Protein AF-A0A2G2LXK4-F1 (afdb_monomer)

Foldseek 3Di:
DVVVVVVVVVVVVVVCQQVVLVVPDEAPDDDDPVLFVQVVVQVCVVQVDPVSVVFFDDKYFHDDDPQKTKIFTAGSRNHTAWIKIDGRPPDIDTPDGDPPPDPD

Sequence (104 aa):
MAIVKVLLFVVATTTLAVLIPKYTVHDSIKLNEVERACAIRDTYLMLDNPIVQLFMLKTVVEKKEGNAIYTASYTFFGLKLVQVKLVCNEGSTVVWSRWFNNNM

Solvent-accessible surface area (backbone atoms only — not comparable to full-atom values): 6036 Å² total; per-residue (Å²): 117,67,67,62,53,51,51,50,49,53,53,51,52,52,51,50,67,60,47,49,30,66,76,69,64,63,56,71,50,93,64,56,70,67,60,46,52,45,54,52,52,54,51,50,62,76,48,73,40,74,71,56,50,74,52,47,68,47,75,30,39,60,48,72,60,89,75,37,38,29,36,36,30,18,28,80,81,52,46,75,43,37,31,36,40,31,31,84,98,76,51,72,44,76,76,46,48,72,84,62,88,60,102,115

Structure (mmCIF, N/CA/C/O backbone):
data_AF-A0A2G2LXK4-F1
#
_entry.id   AF-A0A2G2LXK4-F1
#
loop_
_atom_site.group_PDB
_atom_site.id
_atom_site.type_symbol
_atom_site.label_atom_id
_atom_site.label_alt_id
_atom_site.label_comp_id
_atom_site.label_asym_id
_atom_site.label_entity_id
_atom_site.label_seq_id
_atom_site.pdbx_PDB_ins_code
_atom_site.Cartn_x
_atom_site.Cartn_y
_atom_site.Cartn_z
_atom_site.occupancy
_atom_site.B_iso_or_equiv
_atom_site.auth_seq_id
_atom_site.auth_comp_id
_atom_site.auth_asym_id
_atom_site.auth_atom_id
_atom_site.pdbx_PDB_model_num
ATOM 1 N N . MET A 1 1 ? 37.962 5.077 -21.068 1.00 61.44 1 MET A N 1
ATOM 2 C CA . MET A 1 1 ? 37.428 5.916 -19.964 1.00 61.44 1 MET A CA 1
ATOM 3 C C . MET A 1 1 ? 35.943 6.263 -20.111 1.00 61.44 1 MET A C 1
ATOM 5 O O . MET A 1 1 ? 35.243 6.224 -19.110 1.00 61.44 1 MET A O 1
ATOM 9 N N . ALA A 1 2 ? 35.438 6.568 -21.316 1.00 69.75 2 ALA A N 1
ATOM 10 C CA . ALA A 1 2 ? 34.021 6.905 -21.524 1.00 69.75 2 ALA A CA 1
ATOM 11 C C . ALA A 1 2 ? 33.048 5.752 -21.199 1.00 69.75 2 ALA A C 1
ATOM 13 O O . ALA A 1 2 ? 32.045 5.976 -20.534 1.00 69.75 2 ALA A O 1
ATOM 14 N N . ILE A 1 3 ? 33.387 4.512 -21.573 1.00 78.62 3 ILE A N 1
ATOM 15 C CA . ILE A 1 3 ? 32.535 3.330 -21.337 1.00 78.62 3 ILE A CA 1
ATOM 16 C C . ILE A 1 3 ? 32.280 3.104 -19.840 1.00 78.62 3 ILE A C 1
ATOM 18 O O . ILE A 1 3 ? 31.144 2.893 -19.442 1.00 78.62 3 ILE A O 1
ATOM 22 N N . VAL A 1 4 ? 33.307 3.243 -18.995 1.00 81.75 4 VAL A N 1
ATOM 23 C CA . VAL A 1 4 ? 33.173 3.097 -17.532 1.00 81.75 4 VAL A CA 1
ATOM 24 C C . VAL A 1 4 ? 32.256 4.177 -16.943 1.00 81.75 4 VAL A C 1
ATOM 26 O O . VAL A 1 4 ? 31.457 3.882 -16.061 1.00 81.75 4 VAL A O 1
ATOM 29 N N . LYS A 1 5 ? 32.313 5.413 -17.463 1.00 84.62 5 LYS A N 1
ATOM 30 C CA . LYS A 1 5 ? 31.423 6.508 -17.039 1.00 84.62 5 LYS A CA 1
ATOM 31 C C . LYS A 1 5 ? 29.970 6.262 -17.448 1.00 84.62 5 LYS A C 1
ATOM 33 O O . LYS A 1 5 ? 29.075 6.489 -16.643 1.00 84.62 5 LYS A O 1
ATOM 38 N N . VAL A 1 6 ? 29.740 5.768 -18.667 1.00 84.19 6 VAL A N 1
ATOM 39 C CA . VAL A 1 6 ? 28.396 5.400 -19.146 1.00 84.19 6 VAL A CA 1
ATOM 40 C C . VAL A 1 6 ? 27.831 4.254 -18.311 1.00 84.19 6 VAL A C 1
ATOM 42 O O . VAL A 1 6 ? 26.685 4.315 -17.883 1.00 84.19 6 VAL A O 1
ATOM 45 N N . LEU A 1 7 ? 28.649 3.246 -18.007 1.00 86.69 7 LEU A N 1
ATOM 46 C CA . LEU A 1 7 ? 28.226 2.090 -17.222 1.00 86.69 7 LEU A CA 1
ATOM 47 C C . LEU A 1 7 ? 27.897 2.482 -15.773 1.00 86.69 7 LEU A C 1
ATOM 49 O O . LEU A 1 7 ? 26.855 2.085 -15.260 1.00 86.69 7 LEU A O 1
ATOM 53 N N . LEU A 1 8 ? 28.707 3.344 -15.147 1.00 86.69 8 LEU A N 1
ATOM 54 C CA . LEU A 1 8 ? 28.400 3.923 -13.833 1.00 86.69 8 LEU A CA 1
ATOM 55 C C . LEU A 1 8 ? 27.114 4.755 -13.846 1.00 86.69 8 LEU A C 1
ATOM 57 O O . LEU A 1 8 ? 26.325 4.658 -12.913 1.00 86.69 8 LEU A O 1
ATOM 61 N N . PHE A 1 9 ? 26.875 5.540 -14.898 1.00 87.12 9 PHE A N 1
ATOM 62 C CA . PHE A 1 9 ? 25.650 6.328 -15.030 1.00 87.12 9 PHE A CA 1
ATOM 63 C C . PHE A 1 9 ? 24.407 5.437 -15.161 1.00 87.12 9 PHE A C 1
ATOM 65 O O . PHE A 1 9 ? 23.403 5.671 -14.489 1.00 87.12 9 PHE A O 1
ATOM 72 N N . VAL A 1 10 ? 24.480 4.377 -15.971 1.00 86.62 10 VAL A N 1
ATOM 73 C CA . VAL A 1 10 ? 23.391 3.397 -16.115 1.00 86.62 10 VAL A CA 1
ATOM 74 C C . VAL A 1 10 ? 23.125 2.684 -14.790 1.00 86.62 10 VAL A C 1
ATOM 76 O O . VAL A 1 10 ? 21.971 2.595 -14.376 1.00 86.62 10 VAL A O 1
ATOM 79 N N . VAL A 1 11 ? 24.168 2.236 -14.083 1.00 86.69 11 VAL A N 1
ATOM 80 C CA . VAL A 1 11 ? 24.026 1.572 -12.774 1.00 86.69 11 VAL A CA 1
ATOM 81 C C . VAL A 1 11 ? 23.455 2.524 -11.720 1.00 86.69 11 VAL A C 1
ATOM 83 O O . VAL A 1 11 ? 22.566 2.134 -10.966 1.00 86.69 11 VAL A O 1
ATOM 86 N N . ALA A 1 12 ? 23.911 3.778 -11.680 1.00 84.56 12 ALA A N 1
ATOM 87 C CA . ALA A 1 12 ? 23.420 4.785 -10.739 1.00 84.56 12 ALA A CA 1
ATOM 88 C C . ALA A 1 12 ? 21.946 5.145 -10.993 1.00 84.56 12 ALA A C 1
ATOM 90 O O . ALA A 1 12 ? 21.150 5.216 -10.059 1.00 84.56 12 ALA A O 1
ATOM 91 N N . THR A 1 13 ? 21.555 5.327 -12.255 1.00 82.62 13 THR A N 1
ATOM 92 C CA . THR A 1 13 ? 20.162 5.637 -12.618 1.00 82.62 13 THR A CA 1
ATOM 93 C C . THR A 1 13 ? 19.222 4.464 -12.346 1.00 82.62 13 THR A C 1
ATOM 95 O O . THR A 1 13 ? 18.138 4.676 -11.802 1.00 82.62 13 THR A O 1
ATOM 98 N N . THR A 1 14 ? 19.640 3.224 -12.624 1.00 78.94 14 THR A N 1
ATOM 99 C CA . THR A 1 14 ? 18.838 2.033 -12.283 1.00 78.94 14 THR A CA 1
ATOM 100 C C . THR A 1 14 ? 18.724 1.816 -10.777 1.00 78.94 14 THR A C 1
ATOM 102 O O . THR A 1 14 ? 17.625 1.552 -10.294 1.00 78.94 14 THR A O 1
ATOM 105 N N . THR A 1 15 ? 19.802 1.982 -10.005 1.00 77.69 15 THR A N 1
ATOM 106 C CA . THR A 1 15 ? 19.716 1.870 -8.536 1.00 77.69 15 THR A CA 1
ATOM 107 C C . THR A 1 15 ? 18.823 2.947 -7.929 1.00 77.69 15 THR A C 1
ATOM 109 O O . THR A 1 15 ? 17.988 2.624 -7.086 1.00 77.69 15 THR A O 1
ATOM 112 N N . LEU A 1 16 ? 18.913 4.198 -8.389 1.00 73.50 16 LEU A N 1
ATOM 113 C CA . LEU A 1 16 ? 18.013 5.271 -7.950 1.00 73.50 16 LEU A CA 1
ATOM 114 C C . LEU A 1 16 ? 16.546 4.961 -8.278 1.00 73.50 16 LEU A C 1
ATOM 116 O O . LEU A 1 16 ? 15.690 5.083 -7.402 1.00 73.50 16 LEU A O 1
ATOM 120 N N . ALA A 1 17 ? 16.257 4.497 -9.496 1.00 67.12 17 ALA A N 1
ATOM 121 C CA . ALA A 1 17 ? 14.898 4.154 -9.917 1.00 67.12 17 ALA A CA 1
ATOM 122 C C . ALA A 1 17 ? 14.272 3.025 -9.075 1.00 67.12 17 ALA A C 1
ATOM 124 O O . ALA A 1 17 ? 13.068 3.040 -8.831 1.00 67.12 17 ALA A O 1
ATOM 125 N N . VAL A 1 18 ? 15.079 2.070 -8.597 1.00 69.69 18 VAL A N 1
ATOM 126 C CA . VAL A 1 18 ? 14.609 0.957 -7.754 1.00 69.69 18 VAL A CA 1
ATOM 127 C C . VAL A 1 18 ? 14.493 1.356 -6.278 1.00 69.69 18 VAL A C 1
ATOM 129 O O . VAL A 1 18 ? 13.572 0.918 -5.586 1.00 69.69 18 VAL A O 1
ATOM 132 N N . LEU A 1 19 ? 15.413 2.179 -5.768 1.00 67.44 19 LEU A N 1
ATOM 133 C CA . LEU A 1 19 ? 15.464 2.521 -4.343 1.00 67.44 19 LEU A CA 1
ATOM 134 C C . LEU A 1 19 ? 14.443 3.595 -3.949 1.00 67.44 19 LEU A C 1
ATOM 136 O O . LEU A 1 19 ? 13.842 3.478 -2.882 1.00 67.44 19 LEU A O 1
ATOM 140 N N . ILE A 1 20 ? 14.202 4.606 -4.789 1.00 68.19 20 ILE A N 1
ATOM 141 C CA . ILE A 1 20 ? 13.311 5.728 -4.447 1.00 68.19 20 ILE A CA 1
ATOM 142 C C . ILE A 1 20 ? 11.895 5.253 -4.063 1.00 68.19 20 ILE A C 1
ATOM 144 O O . ILE A 1 20 ? 11.454 5.588 -2.962 1.00 68.19 20 ILE A O 1
ATOM 148 N N . PRO A 1 21 ? 11.186 4.414 -4.846 1.00 59.75 21 PRO A N 1
ATOM 149 C CA . PRO A 1 21 ? 9.828 3.985 -4.491 1.00 59.75 21 PRO A CA 1
ATOM 150 C C . PRO A 1 21 ? 9.780 3.244 -3.149 1.00 59.75 21 PRO A C 1
ATOM 152 O O . PRO A 1 21 ? 8.863 3.444 -2.349 1.00 59.75 21 PRO A O 1
ATOM 155 N N . LYS A 1 22 ? 10.812 2.438 -2.864 1.00 63.62 22 LYS A N 1
ATOM 156 C CA . LYS A 1 22 ? 10.934 1.665 -1.623 1.00 63.62 22 LYS A CA 1
ATOM 157 C C . LYS A 1 22 ? 11.055 2.559 -0.385 1.00 63.62 22 LYS A C 1
ATOM 159 O O . LYS A 1 22 ? 10.486 2.208 0.646 1.00 63.62 22 LYS A O 1
ATOM 164 N N . TYR A 1 23 ? 11.756 3.689 -0.510 1.00 60.59 23 TYR A N 1
ATOM 165 C CA . TYR A 1 23 ? 11.938 4.702 0.538 1.00 60.59 23 TYR A CA 1
ATOM 166 C C . TYR A 1 23 ? 10.906 5.831 0.509 1.00 60.59 23 TYR A C 1
ATOM 168 O O . TYR A 1 23 ? 11.050 6.796 1.250 1.00 60.59 23 TYR A O 1
ATOM 176 N N . THR A 1 24 ? 9.891 5.779 -0.351 1.00 62.53 24 THR A N 1
ATOM 177 C CA . THR A 1 24 ? 8.836 6.809 -0.351 1.00 62.53 24 THR A CA 1
ATOM 178 C C . THR A 1 24 ? 7.508 6.236 0.133 1.00 62.53 24 THR A C 1
ATOM 180 O O . THR A 1 24 ? 6.713 6.942 0.747 1.00 62.53 24 THR A O 1
ATOM 183 N N . VAL A 1 25 ? 7.277 4.938 -0.086 1.00 68.81 25 VAL A N 1
ATOM 184 C CA . VAL A 1 25 ? 6.026 4.263 0.267 1.00 68.81 25 VAL A CA 1
ATOM 185 C C . VAL A 1 25 ? 6.213 3.463 1.554 1.00 68.81 25 VAL A C 1
ATOM 187 O O . VAL A 1 25 ? 6.712 2.333 1.539 1.00 68.81 25 VAL A O 1
ATOM 190 N N . HIS A 1 26 ? 5.784 4.025 2.679 1.00 71.38 26 HIS A N 1
ATOM 191 C CA . HIS A 1 26 ? 5.780 3.360 3.985 1.00 71.38 26 HIS A CA 1
ATOM 192 C C . HIS A 1 26 ? 4.496 3.682 4.735 1.00 71.38 26 HIS A C 1
ATOM 194 O O . HIS A 1 26 ? 3.796 4.630 4.388 1.00 71.38 26 HIS A O 1
ATOM 200 N N . ASP A 1 27 ? 4.222 2.899 5.775 1.00 72.38 27 ASP A N 1
ATOM 201 C CA . ASP A 1 27 ? 3.131 3.192 6.696 1.00 72.38 27 ASP A CA 1
ATOM 202 C C . ASP A 1 27 ? 3.426 4.530 7.386 1.00 72.38 27 ASP A C 1
ATOM 204 O O . ASP A 1 27 ? 4.440 4.675 8.072 1.00 72.38 27 ASP A O 1
ATOM 208 N N . SER A 1 28 ? 2.562 5.523 7.186 1.00 76.88 28 SER A N 1
ATOM 209 C CA . SER A 1 28 ? 2.703 6.838 7.826 1.00 76.88 28 SER A CA 1
ATOM 210 C C . SER A 1 28 ? 2.270 6.816 9.289 1.00 76.88 28 SER A C 1
ATOM 212 O O . SER A 1 28 ? 2.580 7.744 10.034 1.00 76.88 28 SER A O 1
ATOM 214 N N . ILE A 1 29 ? 1.593 5.749 9.722 1.00 78.75 29 ILE A N 1
ATOM 215 C CA . ILE A 1 29 ? 1.184 5.539 11.110 1.00 78.75 29 ILE A CA 1
ATOM 216 C C . ILE A 1 29 ? 1.637 4.161 11.586 1.00 78.75 29 ILE A C 1
ATOM 218 O O . ILE A 1 29 ? 1.466 3.155 10.899 1.00 78.75 29 ILE A O 1
ATOM 222 N N . LYS A 1 30 ? 2.170 4.108 12.812 1.00 75.75 30 LYS A N 1
ATOM 223 C CA . LYS A 1 30 ? 2.413 2.851 13.524 1.00 75.75 30 LYS A CA 1
ATOM 224 C C . LYS A 1 30 ? 1.085 2.318 14.068 1.00 75.75 30 LYS A C 1
ATOM 226 O O . LYS A 1 30 ? 0.599 2.802 15.085 1.00 75.75 30 LYS A O 1
ATOM 231 N N . LEU A 1 31 ? 0.493 1.351 13.372 1.00 80.12 31 LEU A N 1
ATOM 232 C CA . LEU A 1 31 ? -0.608 0.542 13.900 1.00 80.12 31 LEU A CA 1
ATOM 233 C C . LEU A 1 31 ? -0.076 -0.643 14.707 1.00 80.12 31 LEU A C 1
ATOM 235 O O . LEU A 1 31 ? 1.064 -1.070 14.516 1.00 80.12 31 LEU A O 1
ATOM 239 N N . ASN A 1 32 ? -0.932 -1.211 15.558 1.00 88.12 32 ASN A N 1
ATOM 240 C CA . ASN A 1 32 ? -0.682 -2.536 16.114 1.00 88.12 32 ASN A CA 1
ATOM 241 C C . ASN A 1 32 ? -0.622 -3.571 14.970 1.00 88.12 32 ASN A C 1
ATOM 243 O O . ASN A 1 32 ? -1.335 -3.437 13.972 1.00 88.12 32 ASN A O 1
ATOM 247 N N . GLU A 1 33 ? 0.201 -4.611 15.106 1.00 86.75 33 GLU A N 1
ATOM 248 C CA . GLU A 1 33 ? 0.404 -5.623 14.061 1.00 86.75 33 GLU A CA 1
ATOM 249 C C . GLU A 1 33 ? -0.904 -6.304 13.648 1.00 86.75 33 GLU A C 1
ATOM 251 O O . GLU A 1 33 ? -1.122 -6.547 12.464 1.00 86.75 33 GLU A O 1
ATOM 256 N N . VAL A 1 34 ? -1.809 -6.529 14.605 1.00 89.06 34 VAL A N 1
ATOM 257 C CA . VAL A 1 34 ? -3.132 -7.125 14.358 1.00 89.06 34 VAL A CA 1
ATOM 258 C C . VAL A 1 34 ? -4.006 -6.216 13.489 1.00 89.06 34 VAL A C 1
ATOM 260 O O . VAL A 1 34 ? -4.574 -6.667 12.496 1.00 89.06 34 VAL A O 1
ATOM 263 N N . GLU A 1 35 ? -4.084 -4.925 13.822 1.00 88.06 35 GLU A N 1
ATOM 264 C CA . GLU A 1 35 ? -4.863 -3.943 13.053 1.00 88.06 35 GLU A CA 1
ATOM 265 C C . GLU A 1 35 ? -4.286 -3.768 11.649 1.00 88.06 35 GLU A C 1
ATOM 267 O O . GLU A 1 35 ? -5.021 -3.698 10.667 1.00 88.06 35 GLU A O 1
ATOM 272 N N . ARG A 1 36 ? -2.955 -3.754 11.546 1.00 87.38 36 ARG A N 1
ATOM 273 C CA . ARG A 1 36 ? -2.242 -3.675 10.274 1.00 87.38 36 ARG A CA 1
ATOM 274 C C . ARG A 1 36 ? -2.512 -4.898 9.401 1.00 87.38 36 ARG A C 1
ATOM 276 O O . ARG A 1 36 ? -2.804 -4.742 8.219 1.00 87.38 36 ARG A O 1
ATOM 283 N N . ALA A 1 37 ? -2.418 -6.101 9.966 1.00 90.12 37 ALA A N 1
ATOM 284 C CA . ALA A 1 37 ? -2.671 -7.344 9.245 1.00 90.12 37 ALA A CA 1
ATOM 285 C C . ALA A 1 37 ? -4.118 -7.412 8.744 1.00 90.12 37 ALA A C 1
ATOM 287 O O . ALA A 1 37 ? -4.343 -7.732 7.577 1.00 90.12 37 ALA A O 1
ATOM 288 N N . CYS A 1 38 ? -5.078 -7.038 9.593 1.00 91.12 38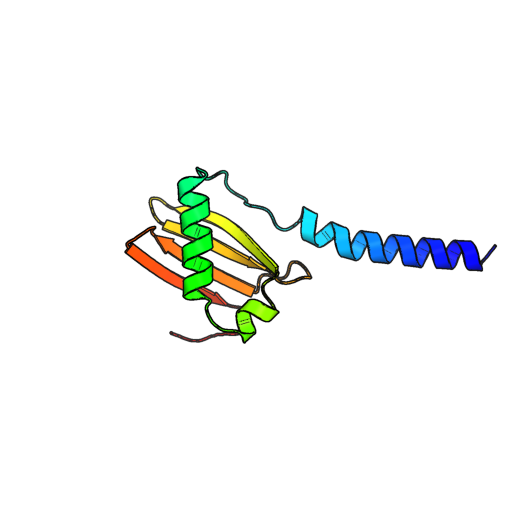 CYS A N 1
ATOM 289 C CA . CYS A 1 38 ? -6.478 -6.902 9.208 1.00 91.12 38 CYS A CA 1
ATOM 290 C C . CYS A 1 38 ? -6.654 -5.899 8.057 1.00 91.12 38 CYS A C 1
ATOM 292 O O . CYS A 1 38 ? -7.209 -6.249 7.018 1.00 91.12 38 CYS A O 1
ATOM 294 N N . ALA A 1 39 ? -6.125 -4.681 8.201 1.00 89.94 39 ALA A N 1
ATOM 295 C CA . ALA A 1 39 ? -6.288 -3.626 7.209 1.00 89.94 39 ALA A CA 1
ATOM 296 C C . ALA A 1 39 ? -5.719 -4.010 5.845 1.00 89.94 39 ALA A C 1
ATOM 298 O O . ALA A 1 39 ? -6.355 -3.797 4.813 1.00 89.94 39 ALA A O 1
ATOM 299 N N . ILE A 1 40 ? -4.530 -4.610 5.832 1.00 89.19 40 ILE A N 1
ATOM 300 C CA . ILE A 1 40 ? -3.914 -5.088 4.600 1.00 89.19 40 ILE A CA 1
ATOM 301 C C . ILE A 1 40 ? -4.780 -6.194 3.993 1.00 89.19 40 ILE A C 1
ATOM 303 O O . ILE A 1 40 ? -5.196 -6.054 2.848 1.00 89.19 40 ILE A O 1
ATOM 307 N N . ARG A 1 41 ? -5.113 -7.247 4.751 1.00 90.44 41 ARG A N 1
ATOM 308 C CA . ARG A 1 41 ? -5.927 -8.371 4.264 1.00 90.44 41 ARG A CA 1
ATOM 309 C C . ARG A 1 41 ? -7.245 -7.900 3.650 1.00 90.44 41 ARG A C 1
ATOM 311 O O . ARG A 1 41 ? -7.548 -8.268 2.520 1.00 90.44 41 ARG A O 1
ATOM 318 N N . ASP A 1 42 ? -7.996 -7.072 4.366 1.00 90.81 42 ASP A N 1
ATOM 319 C CA . ASP A 1 42 ? -9.313 -6.614 3.924 1.00 90.81 42 ASP A CA 1
ATOM 320 C C . ASP A 1 42 ? -9.194 -5.693 2.696 1.00 90.81 42 ASP A C 1
ATOM 322 O O . ASP A 1 42 ? -10.033 -5.742 1.801 1.00 90.81 42 ASP A O 1
ATOM 326 N N . THR A 1 43 ? -8.099 -4.929 2.578 1.00 89.69 43 THR A N 1
ATOM 327 C CA . THR A 1 43 ? -7.791 -4.169 1.354 1.00 89.69 43 THR A CA 1
ATOM 328 C C . THR A 1 43 ? -7.533 -5.091 0.165 1.00 89.69 43 THR A C 1
ATOM 330 O O . THR A 1 43 ? -8.038 -4.826 -0.920 1.00 89.69 43 THR A O 1
ATOM 333 N N . TYR A 1 44 ? -6.769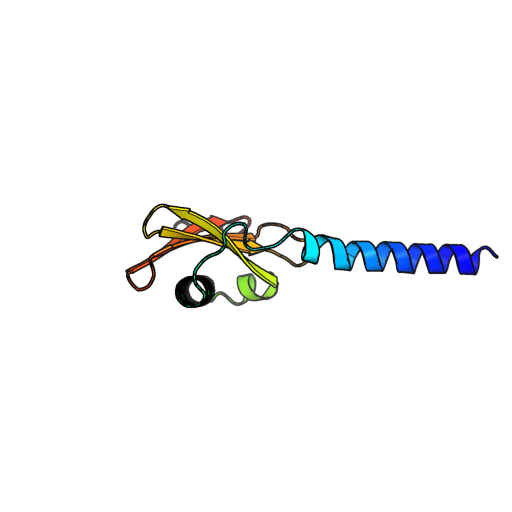 -6.172 0.345 1.00 88.56 44 TYR A N 1
ATOM 334 C CA . TYR A 1 44 ? -6.519 -7.148 -0.723 1.00 88.56 44 TYR A CA 1
ATOM 335 C C . TYR A 1 44 ? -7.806 -7.846 -1.170 1.00 88.56 44 TYR A C 1
ATOM 337 O O . TYR A 1 44 ? -8.009 -8.002 -2.369 1.00 88.56 44 TYR A O 1
ATOM 345 N N . LEU A 1 45 ? -8.678 -8.209 -0.225 1.00 88.75 45 LEU A N 1
ATOM 346 C CA . LEU A 1 45 ? -9.982 -8.809 -0.522 1.00 88.75 45 LEU A CA 1
ATOM 347 C C . LEU A 1 45 ? -10.906 -7.836 -1.265 1.00 88.75 45 LEU A C 1
ATOM 349 O O . LEU A 1 45 ? -11.565 -8.222 -2.223 1.00 88.75 45 LEU A O 1
ATOM 353 N N . MET A 1 46 ? -10.932 -6.564 -0.861 1.00 86.62 46 MET A N 1
ATOM 354 C CA . MET A 1 46 ? -11.717 -5.536 -1.554 1.00 86.62 46 MET A CA 1
ATOM 355 C C . MET A 1 46 ? -11.189 -5.266 -2.969 1.00 86.62 46 MET A C 1
ATOM 357 O O . MET A 1 46 ? -11.948 -4.974 -3.890 1.00 86.62 46 MET A O 1
ATOM 361 N N . LEU A 1 47 ? -9.872 -5.359 -3.149 1.00 86.62 47 LEU A N 1
ATOM 362 C CA . LEU A 1 47 ? -9.185 -5.160 -4.420 1.00 86.62 47 LEU A CA 1
ATOM 363 C C . LEU A 1 47 ? -8.925 -6.482 -5.151 1.00 86.62 47 LEU A C 1
ATOM 365 O O . LEU A 1 47 ? -7.943 -6.578 -5.894 1.00 86.62 47 LEU A O 1
ATOM 369 N N . ASP A 1 48 ? -9.790 -7.486 -4.974 1.00 85.06 48 ASP A N 1
ATOM 370 C CA . ASP A 1 48 ? -9.697 -8.793 -5.637 1.00 85.06 48 ASP A CA 1
ATOM 371 C C . ASP A 1 48 ? -10.086 -8.730 -7.125 1.00 85.06 48 ASP A C 1
ATOM 373 O O . ASP A 1 48 ? -10.893 -9.489 -7.653 1.00 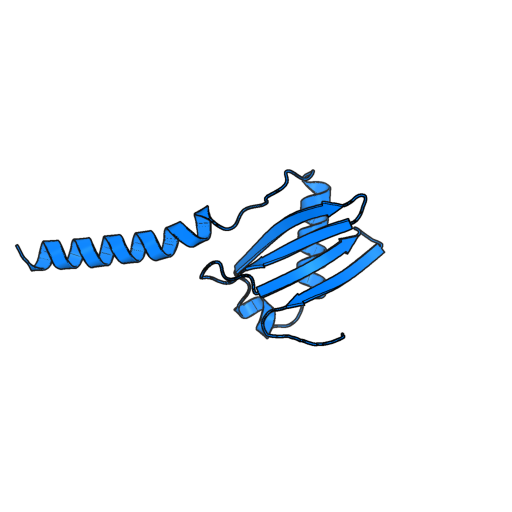85.06 48 ASP A O 1
ATOM 377 N N . ASN A 1 49 ? -9.524 -7.747 -7.825 1.00 82.38 49 ASN A N 1
ATOM 378 C CA . ASN A 1 49 ? -9.577 -7.626 -9.263 1.00 82.38 49 ASN A CA 1
ATOM 379 C C . ASN A 1 49 ? -8.175 -7.929 -9.814 1.00 82.38 49 ASN A C 1
ATOM 381 O O . ASN A 1 49 ? -7.216 -7.237 -9.450 1.00 82.38 49 ASN A O 1
ATOM 385 N N . PRO A 1 50 ? -8.033 -8.903 -10.730 1.00 81.44 50 PRO A N 1
ATOM 386 C CA . PRO A 1 50 ? -6.729 -9.320 -11.244 1.00 81.44 50 PRO A CA 1
ATOM 387 C C . PRO A 1 50 ? -5.961 -8.177 -11.924 1.00 81.44 50 PRO A C 1
ATOM 389 O O . PRO A 1 50 ? -4.734 -8.132 -11.860 1.00 81.44 50 PRO A O 1
ATOM 392 N N . ILE A 1 51 ? -6.664 -7.209 -12.525 1.00 81.00 51 ILE A N 1
ATOM 393 C CA . ILE A 1 51 ? -6.039 -6.031 -13.140 1.00 81.00 51 ILE A CA 1
ATOM 394 C C . ILE A 1 51 ? -5.421 -5.142 -12.058 1.00 81.00 51 ILE A C 1
ATOM 396 O O . ILE A 1 51 ? -4.283 -4.702 -12.195 1.00 81.00 51 ILE A O 1
ATOM 400 N N . VAL A 1 52 ? -6.146 -4.892 -10.965 1.00 79.88 52 VAL A N 1
ATOM 401 C CA . VAL A 1 52 ? -5.661 -4.071 -9.844 1.00 79.88 52 VAL A CA 1
ATOM 402 C C . VAL A 1 52 ? -4.439 -4.721 -9.199 1.00 79.88 52 VAL A C 1
ATOM 404 O O . VAL A 1 52 ? -3.444 -4.036 -8.957 1.00 79.88 52 VAL A O 1
ATOM 407 N N . GLN A 1 53 ? -4.484 -6.036 -8.976 1.00 81.69 53 GLN A N 1
ATOM 408 C CA . GLN A 1 53 ? -3.382 -6.790 -8.379 1.00 81.69 53 GLN A CA 1
ATOM 409 C C . GLN A 1 53 ? -2.114 -6.770 -9.243 1.00 81.69 53 GLN A C 1
ATOM 411 O O . GLN A 1 53 ? -1.022 -6.664 -8.694 1.00 81.69 53 GLN A O 1
ATOM 416 N N . LEU A 1 54 ? -2.237 -6.776 -10.576 1.00 83.31 54 LEU A N 1
ATOM 417 C CA . LEU A 1 54 ? -1.086 -6.675 -11.484 1.00 83.31 54 LEU A CA 1
ATOM 418 C C . LEU A 1 54 ? -0.295 -5.369 -11.283 1.00 83.31 54 LEU A C 1
ATOM 420 O O . LEU A 1 54 ? 0.931 -5.350 -11.382 1.00 83.31 54 LEU A O 1
ATOM 424 N N . PHE A 1 55 ? -0.999 -4.267 -11.013 1.00 82.19 55 PHE A N 1
ATOM 425 C CA . PHE A 1 55 ? -0.382 -2.951 -10.830 1.00 82.19 55 PHE A CA 1
ATOM 426 C C . PHE A 1 55 ? -0.055 -2.629 -9.373 1.00 82.19 55 PHE A C 1
ATOM 428 O O . PHE A 1 55 ? 0.714 -1.702 -9.119 1.00 82.19 55 PHE A O 1
ATOM 435 N N . MET A 1 56 ? -0.636 -3.350 -8.417 1.00 85.12 56 MET A N 1
ATOM 436 C CA . MET A 1 56 ? -0.442 -3.125 -6.992 1.00 85.12 56 MET A CA 1
ATOM 437 C C . MET A 1 56 ? 0.845 -3.799 -6.512 1.00 85.12 56 MET A C 1
ATOM 439 O O . MET A 1 56 ? 0.936 -5.017 -6.435 1.00 85.12 56 MET A O 1
ATOM 443 N N . LEU A 1 57 ? 1.833 -2.990 -6.129 1.00 83.81 57 LEU A N 1
ATOM 444 C CA . LEU A 1 57 ? 3.086 -3.485 -5.558 1.00 83.81 57 LEU A CA 1
ATOM 445 C C . LEU A 1 57 ? 3.044 -3.515 -4.029 1.00 83.81 57 LEU A C 1
ATOM 447 O O . LEU A 1 57 ? 3.544 -4.444 -3.398 1.00 83.81 57 LEU A O 1
ATOM 451 N N . LYS A 1 58 ? 2.518 -2.448 -3.420 1.00 85.62 58 LYS A N 1
ATOM 452 C CA . LYS A 1 58 ? 2.572 -2.270 -1.970 1.00 85.62 58 LYS A CA 1
ATOM 453 C C . LYS A 1 58 ? 1.347 -1.536 -1.461 1.00 85.62 58 LYS A C 1
ATOM 455 O O . LYS A 1 58 ? 1.030 -0.454 -1.948 1.00 85.62 58 LYS A O 1
ATOM 460 N N . THR A 1 59 ? 0.724 -2.096 -0.436 1.00 88.38 59 THR A N 1
ATOM 461 C CA . THR A 1 59 ? -0.309 -1.435 0.360 1.00 88.38 59 THR A CA 1
ATOM 462 C C . THR A 1 59 ? 0.316 -0.933 1.648 1.00 88.38 59 THR A C 1
ATOM 464 O O . THR A 1 59 ? 1.058 -1.662 2.309 1.00 88.38 59 THR A O 1
ATOM 467 N N . VAL A 1 60 ? 0.031 0.315 1.986 1.00 89.56 60 VAL A N 1
ATOM 468 C CA . VAL A 1 60 ? 0.460 0.942 3.234 1.00 89.56 60 VAL A CA 1
ATOM 469 C C . VAL A 1 60 ? -0.723 1.556 3.949 1.00 89.56 60 VAL A C 1
ATOM 471 O O . VAL A 1 60 ? -1.748 1.866 3.341 1.00 89.56 60 VAL A O 1
ATOM 474 N N . VAL A 1 61 ? -0.572 1.740 5.250 1.00 90.19 61 VAL A N 1
ATOM 475 C CA . VAL A 1 61 ? -1.539 2.444 6.082 1.00 90.19 61 VAL A CA 1
ATOM 476 C C . VAL A 1 61 ? -1.208 3.930 6.054 1.00 90.19 61 VAL A C 1
ATOM 478 O O . VAL A 1 61 ? -0.150 4.341 6.529 1.00 90.19 61 VAL A O 1
ATOM 481 N N . GLU A 1 62 ? -2.118 4.738 5.515 1.00 89.44 62 GLU A N 1
ATOM 482 C CA . GLU A 1 62 ? -1.927 6.186 5.419 1.00 89.44 62 GLU A CA 1
ATOM 483 C C . GLU A 1 62 ? -2.402 6.921 6.674 1.00 89.44 62 GLU A C 1
ATOM 485 O O . GLU A 1 62 ? -1.716 7.808 7.189 1.00 89.44 62 GLU A O 1
ATOM 490 N N . LYS A 1 63 ? -3.598 6.580 7.162 1.00 89.25 63 LYS A N 1
ATOM 491 C CA . LYS A 1 63 ? -4.211 7.270 8.300 1.00 89.25 63 LYS A CA 1
ATOM 492 C C . LYS A 1 63 ? -5.169 6.376 9.091 1.00 89.25 63 LYS A C 1
ATOM 494 O O . LYS A 1 63 ? -5.700 5.406 8.556 1.00 89.25 63 LYS A O 1
ATOM 499 N N . LYS A 1 64 ? -5.405 6.726 10.357 1.00 89.19 64 LYS A N 1
ATOM 500 C CA . LYS A 1 64 ? -6.411 6.120 11.243 1.00 89.19 64 LYS A CA 1
ATOM 501 C C . LYS A 1 64 ? -7.269 7.234 11.836 1.00 89.19 64 LYS A C 1
ATOM 503 O O . LYS A 1 64 ? -6.729 8.192 12.380 1.00 89.19 64 LYS A O 1
ATOM 508 N N . GLU A 1 65 ? -8.585 7.103 11.735 1.00 89.88 65 GLU A N 1
ATOM 509 C CA . GLU A 1 65 ? -9.573 8.029 12.295 1.00 89.88 65 GLU A CA 1
ATOM 510 C C . GLU A 1 65 ? -10.562 7.218 13.142 1.00 89.88 65 GLU A C 1
ATOM 512 O O . GLU A 1 65 ? -11.467 6.566 12.618 1.00 89.88 65 GLU A O 1
ATOM 517 N N . GLY A 1 66 ? -10.361 7.203 14.463 1.00 88.94 66 GLY A N 1
ATOM 518 C CA . GLY A 1 66 ? -11.125 6.327 15.358 1.00 88.94 66 GLY A CA 1
ATOM 519 C C . GLY A 1 66 ? -10.915 4.849 15.007 1.00 88.94 66 GLY A C 1
ATOM 520 O O . GLY A 1 66 ? -9.779 4.373 15.009 1.00 88.94 66 GLY A O 1
ATOM 521 N N . ASN A 1 67 ? -12.001 4.145 14.672 1.00 90.06 67 ASN A N 1
ATOM 522 C CA . ASN A 1 67 ? -11.968 2.741 14.240 1.00 90.06 67 ASN A CA 1
ATOM 523 C C . ASN A 1 67 ? -11.712 2.570 12.732 1.00 90.06 67 ASN A C 1
ATOM 525 O O . ASN A 1 67 ? -11.453 1.457 12.279 1.00 90.06 67 ASN A O 1
ATOM 529 N N . ALA A 1 68 ? -11.776 3.651 11.948 1.00 91.69 68 ALA A N 1
ATOM 530 C CA . ALA A 1 68 ? -11.539 3.592 10.513 1.00 91.69 68 ALA A CA 1
ATOM 531 C C . ALA A 1 68 ? -10.043 3.681 10.197 1.00 91.69 6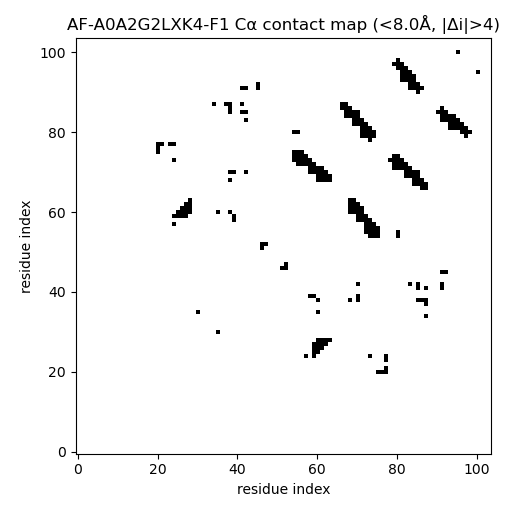8 ALA A C 1
ATOM 533 O O . ALA A 1 68 ? -9.347 4.604 10.626 1.00 91.69 68 ALA A O 1
ATOM 534 N N . ILE A 1 69 ? -9.562 2.740 9.394 1.00 93.38 69 ILE A N 1
ATOM 535 C CA . ILE A 1 69 ? -8.200 2.683 8.876 1.00 93.38 69 ILE A CA 1
ATOM 536 C C . ILE A 1 69 ? -8.263 2.989 7.384 1.00 93.38 69 ILE A C 1
ATOM 538 O O . ILE A 1 69 ? -9.111 2.472 6.662 1.00 93.38 69 ILE A O 1
ATOM 542 N N . TYR A 1 70 ? -7.365 3.842 6.913 1.00 93.31 70 TYR A N 1
ATOM 543 C CA . TYR A 1 70 ? -7.242 4.156 5.501 1.00 93.31 70 TYR A CA 1
ATOM 544 C C . TYR A 1 70 ? -5.943 3.571 4.991 1.00 93.31 70 TYR A C 1
ATOM 546 O O . TYR A 1 70 ? -4.852 3.939 5.439 1.00 93.31 70 TYR A O 1
ATOM 554 N N . THR A 1 71 ? -6.072 2.668 4.038 1.00 92.88 71 THR A N 1
ATOM 555 C CA . THR A 1 71 ? -4.958 2.055 3.338 1.00 92.88 71 THR A CA 1
ATOM 556 C C . THR A 1 71 ? -4.851 2.656 1.949 1.00 92.88 71 THR A C 1
ATOM 558 O O . THR A 1 71 ? -5.845 3.028 1.324 1.00 92.88 71 THR A O 1
ATOM 561 N N . ALA A 1 72 ? -3.628 2.768 1.454 1.00 91.75 72 ALA A N 1
ATOM 562 C CA . ALA A 1 72 ? -3.365 3.141 0.081 1.00 91.75 72 ALA A CA 1
ATOM 563 C C . ALA A 1 72 ? -2.455 2.111 -0.565 1.00 91.75 72 ALA A C 1
ATOM 565 O O . ALA A 1 72 ? -1.417 1.730 -0.023 1.00 91.75 72 ALA A O 1
ATOM 566 N N . SER A 1 73 ? -2.857 1.683 -1.750 1.00 91.19 73 SER A N 1
ATOM 567 C CA . SER A 1 73 ? -2.089 0.786 -2.593 1.00 91.19 73 SER A CA 1
ATOM 568 C C . SER A 1 73 ? -1.354 1.591 -3.655 1.00 91.19 73 SER A C 1
ATOM 570 O O . SER A 1 73 ? -1.914 2.504 -4.266 1.00 91.19 73 SER A O 1
ATOM 572 N N . TYR A 1 74 ? -0.090 1.249 -3.872 1.00 87.81 74 TYR A N 1
ATOM 573 C CA . TYR A 1 74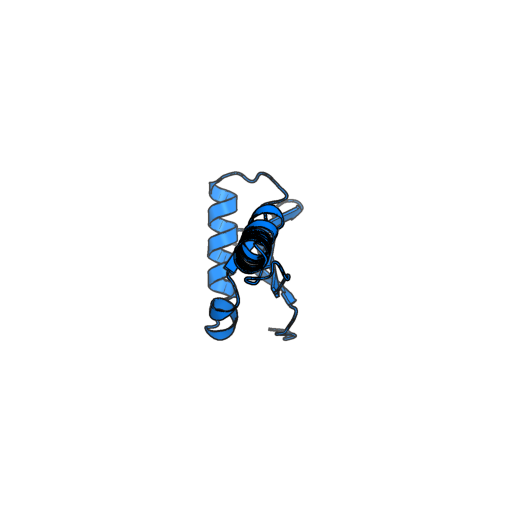 ? 0.833 1.947 -4.757 1.00 87.81 74 TYR A CA 1
ATOM 574 C C . TYR A 1 74 ? 1.377 1.016 -5.835 1.00 87.81 74 TYR A C 1
ATOM 576 O O . TYR A 1 74 ? 1.537 -0.188 -5.628 1.00 87.81 74 TYR A O 1
ATOM 584 N N . THR A 1 75 ? 1.694 1.611 -6.980 1.00 86.19 75 THR A N 1
ATOM 585 C CA . THR A 1 75 ? 2.353 0.946 -8.109 1.00 86.19 75 THR A CA 1
ATOM 586 C C . THR A 1 75 ? 3.865 0.828 -7.924 1.00 86.19 75 THR A C 1
ATOM 588 O O . THR A 1 75 ? 4.440 1.423 -7.010 1.00 86.19 75 THR A O 1
ATOM 591 N N . PHE A 1 76 ? 4.524 0.125 -8.851 1.00 75.75 76 PHE A N 1
ATOM 592 C CA . PHE A 1 76 ? 5.987 0.023 -8.934 1.00 75.75 76 PHE A CA 1
ATOM 593 C C . PHE A 1 76 ? 6.723 1.368 -8.908 1.00 75.75 76 PHE A C 1
ATOM 595 O O . PHE A 1 76 ? 7.814 1.459 -8.354 1.00 75.75 76 PHE A O 1
ATOM 602 N N . PHE A 1 77 ? 6.117 2.426 -9.448 1.00 74.50 77 PHE A N 1
ATOM 603 C CA . PHE A 1 77 ? 6.715 3.763 -9.482 1.00 74.50 77 PHE A CA 1
ATOM 604 C C . PHE A 1 77 ? 6.381 4.614 -8.250 1.00 74.50 77 PHE A C 1
ATOM 606 O O . PHE A 1 77 ? 6.606 5.820 -8.255 1.00 74.50 77 PHE A O 1
ATOM 613 N N . GLY A 1 78 ? 5.793 4.024 -7.205 1.00 76.50 78 GLY A N 1
ATOM 614 C CA . GLY A 1 78 ? 5.338 4.772 -6.032 1.00 76.50 78 GLY A CA 1
ATOM 615 C C . GLY A 1 78 ? 4.141 5.682 -6.324 1.00 76.50 78 GLY A C 1
ATOM 616 O O . GLY A 1 78 ? 3.839 6.580 -5.543 1.00 76.50 78 GLY A O 1
ATOM 617 N N . LEU A 1 79 ? 3.430 5.463 -7.437 1.00 84.19 79 LEU A N 1
ATOM 618 C CA . LEU A 1 79 ? 2.201 6.196 -7.735 1.00 84.19 79 LEU A CA 1
ATOM 619 C C . LEU A 1 79 ? 1.036 5.557 -6.986 1.00 84.19 79 LEU A C 1
ATOM 621 O O . LEU A 1 79 ? 0.798 4.356 -7.134 1.00 84.19 79 LEU A O 1
ATOM 625 N N . LYS A 1 80 ? 0.295 6.373 -6.229 1.00 87.44 80 LYS A N 1
ATOM 626 C CA . LYS A 1 80 ? -0.927 5.958 -5.535 1.00 87.44 80 LYS A CA 1
ATOM 627 C C . LYS A 1 80 ? -1.966 5.480 -6.551 1.00 87.44 80 LYS A C 1
ATOM 629 O O . LYS A 1 80 ? -2.334 6.231 -7.462 1.00 87.44 80 LYS A O 1
ATOM 634 N N . LEU A 1 81 ? -2.401 4.234 -6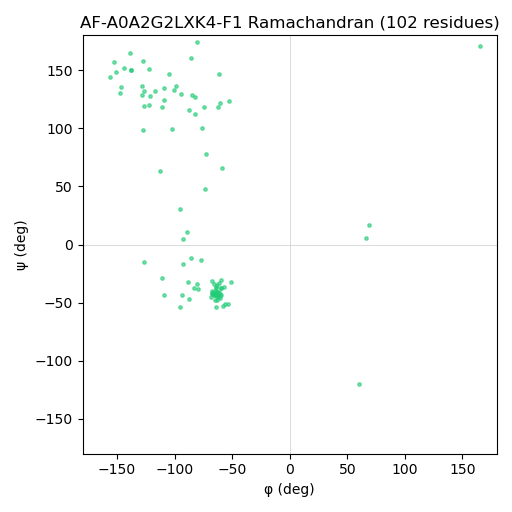.393 1.00 88.69 81 LEU A N 1
ATOM 635 C CA . LEU A 1 81 ? -3.339 3.541 -7.272 1.00 88.69 81 LEU A CA 1
ATOM 636 C C . LEU A 1 81 ? -4.770 3.657 -6.743 1.00 88.69 81 LEU A C 1
ATOM 638 O O . LEU A 1 81 ? -5.658 4.098 -7.465 1.00 88.69 81 LEU A O 1
ATOM 642 N N . VAL A 1 82 ? -4.981 3.272 -5.486 1.00 90.56 82 VAL A N 1
ATOM 643 C CA . VAL A 1 82 ? -6.297 3.227 -4.843 1.00 90.56 82 VAL A CA 1
ATOM 644 C C . VAL A 1 82 ? -6.148 3.458 -3.347 1.00 90.56 82 VAL A C 1
ATOM 646 O O . VAL A 1 82 ? -5.119 3.119 -2.761 1.00 90.56 82 VAL A O 1
ATOM 649 N N . GLN A 1 83 ? -7.156 4.076 -2.748 1.00 91.25 83 GLN A N 1
ATOM 650 C CA . GLN A 1 83 ? -7.277 4.293 -1.318 1.00 91.25 83 GLN A CA 1
ATOM 651 C C . GLN A 1 83 ? -8.568 3.645 -0.833 1.00 91.25 83 GLN A C 1
ATOM 653 O O . GLN A 1 83 ? -9.647 3.923 -1.362 1.00 91.25 83 GLN A O 1
ATOM 658 N N . VAL A 1 84 ? -8.454 2.809 0.188 1.00 91.94 84 VAL A N 1
ATOM 659 C CA . VAL A 1 84 ? -9.575 2.093 0.788 1.00 91.94 84 VAL A CA 1
ATOM 660 C C . VAL A 1 84 ? -9.713 2.559 2.228 1.00 91.94 84 VAL A C 1
ATOM 662 O O . VAL A 1 84 ? -8.732 2.642 2.964 1.00 91.94 84 VAL A O 1
ATOM 665 N N . LYS A 1 85 ? -10.936 2.897 2.624 1.00 93.19 85 LYS A N 1
ATOM 666 C CA . LYS A 1 85 ? -11.321 3.064 4.021 1.00 93.19 85 LYS A CA 1
ATOM 667 C C . LYS A 1 85 ? -11.911 1.749 4.475 1.00 93.19 85 LYS A C 1
ATOM 669 O O . LYS A 1 85 ? -12.805 1.217 3.827 1.00 93.19 85 LYS A O 1
ATOM 674 N N . LEU A 1 86 ? -11.432 1.243 5.593 1.00 93.69 86 LEU A N 1
ATOM 675 C CA . LEU A 1 86 ? -11.903 -0.006 6.158 1.00 93.69 86 LEU A CA 1
ATOM 676 C C . LEU A 1 86 ? -12.060 0.121 7.664 1.00 93.69 86 LEU A C 1
ATOM 678 O O . LEU A 1 86 ? -11.344 0.877 8.323 1.00 93.69 86 LEU A O 1
ATOM 682 N N . VAL A 1 87 ? -13.004 -0.636 8.197 1.00 92.69 87 VAL A N 1
ATOM 683 C CA . VAL A 1 87 ? -13.159 -0.877 9.625 1.00 92.69 87 VAL A CA 1
ATOM 684 C C . VAL A 1 87 ? -13.089 -2.385 9.801 1.00 92.69 87 VAL A C 1
ATOM 686 O O . VAL A 1 87 ? -13.871 -3.126 9.202 1.00 92.69 87 VAL A O 1
ATOM 689 N N . CYS A 1 88 ? -12.109 -2.839 10.579 1.00 87.31 88 CYS A N 1
ATOM 690 C CA . CYS A 1 88 ? -11.839 -4.260 10.763 1.00 87.31 88 CYS A CA 1
ATOM 691 C C . CYS A 1 88 ? -13.094 -5.023 11.198 1.00 87.31 88 CYS A C 1
ATOM 693 O O . CYS A 1 88 ? -13.669 -4.712 12.236 1.00 87.31 88 CYS A O 1
ATOM 695 N N . ASN A 1 89 ? -13.467 -6.050 10.427 1.00 82.00 89 ASN A N 1
ATOM 696 C CA . ASN A 1 89 ? -14.649 -6.902 10.631 1.00 82.00 89 ASN A CA 1
ATOM 697 C C . ASN A 1 89 ? -16.025 -6.224 10.468 1.00 82.00 89 ASN A C 1
ATOM 699 O O . ASN A 1 89 ? -17.035 -6.881 10.704 1.00 82.00 89 ASN A O 1
ATOM 703 N N . GLU A 1 90 ? -16.093 -4.959 10.052 1.00 87.88 90 GLU A N 1
ATOM 704 C CA . GLU A 1 90 ? -17.370 -4.277 9.782 1.00 87.88 90 GLU A CA 1
ATOM 705 C C . GLU A 1 90 ? -17.586 -4.051 8.284 1.00 87.88 90 GLU A C 1
ATOM 707 O O . GLU A 1 90 ? -18.676 -4.294 7.770 1.00 87.88 90 GLU A O 1
ATOM 712 N N . GLY A 1 91 ? -16.551 -3.612 7.561 1.00 86.56 91 GLY A N 1
ATOM 713 C CA . GLY A 1 91 ? -16.662 -3.367 6.127 1.00 86.56 91 GLY A CA 1
ATOM 714 C C . GLY A 1 91 ? -15.515 -2.550 5.544 1.00 86.56 91 GLY A C 1
ATOM 715 O O . GLY A 1 91 ? -14.679 -1.992 6.258 1.00 86.56 91 GLY A O 1
ATOM 716 N N . SER A 1 92 ? -15.484 -2.472 4.214 1.00 90.38 92 SER A N 1
ATOM 717 C CA . SER A 1 92 ? -14.502 -1.690 3.463 1.00 90.38 92 SER A CA 1
ATOM 718 C C . SER A 1 92 ? -15.156 -0.948 2.300 1.00 90.38 92 SER A C 1
ATOM 720 O O . SER A 1 92 ? -16.183 -1.362 1.768 1.00 90.38 92 SER A O 1
ATOM 722 N N . THR A 1 93 ? -14.591 0.199 1.939 1.00 90.56 93 THR A N 1
ATOM 723 C CA . THR A 1 93 ? -15.099 1.070 0.878 1.00 90.56 93 THR A CA 1
ATOM 724 C C . THR A 1 93 ? -13.934 1.755 0.184 1.00 90.56 93 THR A C 1
ATOM 726 O O . THR A 1 93 ? -13.019 2.275 0.830 1.00 90.56 93 THR A O 1
ATOM 729 N N . VAL A 1 94 ? -13.965 1.790 -1.145 1.00 89.06 94 VAL A N 1
ATOM 730 C CA . VAL A 1 94 ? -12.986 2.541 -1.932 1.00 89.06 94 VAL A CA 1
ATOM 731 C C . VAL A 1 94 ? -13.305 4.031 -1.809 1.00 89.06 94 VAL A C 1
ATOM 733 O O . VAL A 1 94 ? -14.378 4.478 -2.194 1.00 89.06 94 VAL A O 1
ATOM 736 N N . VAL A 1 95 ? -12.377 4.812 -1.258 1.00 90.12 95 VAL A N 1
ATOM 737 C CA . VAL A 1 95 ? -12.549 6.270 -1.095 1.00 90.12 95 VAL A CA 1
ATOM 738 C C . VAL A 1 95 ? -12.058 7.017 -2.325 1.00 90.12 95 VAL A C 1
ATOM 740 O O . VAL A 1 95 ? -12.563 8.081 -2.670 1.00 90.12 95 VAL A O 1
ATOM 743 N N . TRP A 1 96 ? -11.032 6.475 -2.975 1.00 88.69 96 TRP A N 1
ATOM 744 C CA . TRP A 1 96 ? -10.426 7.085 -4.145 1.00 88.69 96 TRP A CA 1
ATOM 745 C C . TRP A 1 96 ? -9.730 6.027 -4.982 1.00 88.69 96 TRP A C 1
ATOM 747 O O . TRP A 1 96 ? -9.087 5.129 -4.440 1.00 88.69 96 TRP A O 1
ATOM 757 N N . SER A 1 97 ? -9.765 6.167 -6.301 1.00 86.69 97 SER A N 1
ATOM 758 C CA . SER A 1 97 ? -8.905 5.387 -7.179 1.00 86.69 97 SER A CA 1
ATOM 759 C C . SER A 1 97 ? -8.463 6.217 -8.382 1.00 86.69 97 SER A C 1
ATOM 761 O O . SER A 1 97 ? -9.148 7.142 -8.817 1.00 86.69 97 SER A O 1
ATOM 763 N N . ARG A 1 98 ? -7.292 5.881 -8.923 1.00 82.38 98 ARG A N 1
ATOM 764 C CA . ARG A 1 98 ? -6.705 6.599 -10.055 1.00 82.38 98 ARG A CA 1
ATOM 765 C C . ARG A 1 98 ? -7.304 6.187 -11.404 1.00 82.38 98 ARG A C 1
ATOM 767 O O . ARG A 1 98 ? -7.382 7.023 -12.294 1.00 82.38 98 ARG A O 1
ATOM 774 N N . TRP A 1 99 ? -7.684 4.919 -11.567 1.00 72.44 99 TRP A N 1
ATOM 775 C CA .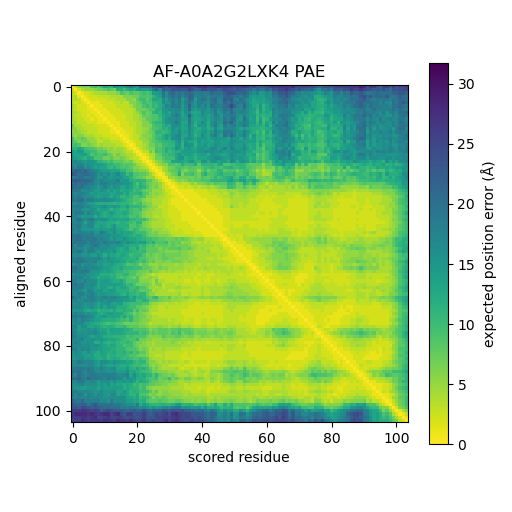 TRP A 1 99 ? -8.118 4.348 -12.859 1.00 72.44 99 TRP A CA 1
ATOM 776 C C . TRP A 1 99 ? -9.486 3.664 -12.785 1.00 72.44 99 TRP A C 1
ATOM 778 O O . TRP A 1 99 ? -10.101 3.405 -13.812 1.00 72.44 99 TRP A O 1
ATOM 788 N N . PHE A 1 100 ? -9.970 3.380 -11.578 1.00 64.69 100 PHE A N 1
ATOM 789 C CA . PHE A 1 100 ? -11.204 2.643 -11.331 1.00 64.69 100 PHE A CA 1
ATOM 790 C C . PHE A 1 100 ? -12.217 3.601 -10.711 1.00 64.69 100 PHE A C 1
ATOM 792 O O . PHE A 1 100 ? -12.554 3.489 -9.530 1.00 64.69 100 PHE A O 1
ATOM 799 N N . ASN A 1 101 ? -12.607 4.637 -11.456 1.00 53.38 101 ASN A N 1
ATOM 800 C CA . ASN A 1 101 ? -13.649 5.545 -10.995 1.00 53.38 101 ASN A CA 1
ATOM 801 C C . ASN A 1 101 ? -14.991 4.822 -11.095 1.00 53.38 101 ASN A C 1
ATOM 803 O O . ASN A 1 101 ? -15.726 5.007 -12.057 1.00 53.38 101 ASN A O 1
ATOM 807 N N . ASN A 1 102 ? -15.259 3.940 -10.142 1.00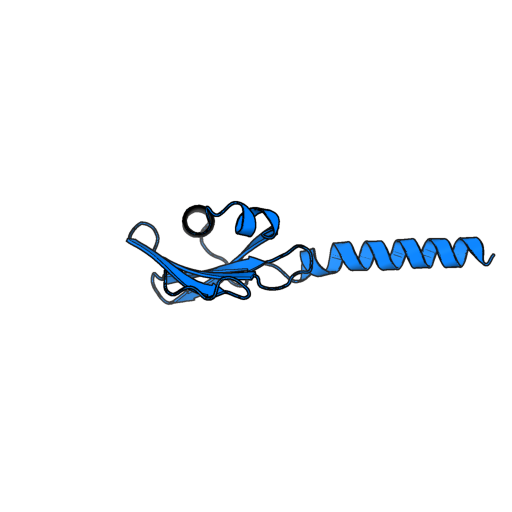 46.50 102 ASN A N 1
ATOM 808 C CA . ASN A 1 102 ? -16.511 3.226 -10.066 1.00 46.50 102 ASN A CA 1
ATOM 809 C C . ASN A 1 102 ? -17.087 3.429 -8.674 1.00 46.50 102 ASN A C 1
ATOM 811 O O . ASN A 1 102 ? -16.487 3.041 -7.675 1.00 46.50 102 ASN A O 1
ATOM 815 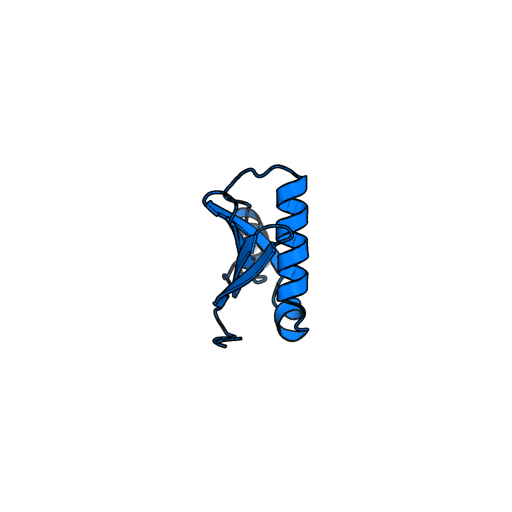N N . ASN A 1 103 ? -18.274 4.027 -8.663 1.00 42.50 103 ASN A N 1
ATOM 816 C CA . ASN A 1 103 ? -19.281 3.896 -7.620 1.00 42.50 103 ASN A CA 1
ATOM 817 C C . ASN A 1 103 ? -19.683 2.409 -7.483 1.00 42.50 103 ASN A C 1
ATOM 819 O O . ASN A 1 103 ? -20.791 2.040 -7.870 1.00 42.50 103 ASN A O 1
ATOM 823 N N . MET A 1 104 ? -18.756 1.554 -7.045 1.00 40.72 104 MET A N 1
ATOM 824 C CA . MET A 1 104 ? -19.008 0.163 -6.656 1.00 40.72 104 MET A CA 1
ATOM 825 C C . MET A 1 104 ? -19.189 0.095 -5.148 1.00 40.72 104 MET A C 1
ATOM 827 O O . MET A 1 104 ? -18.289 0.594 -4.433 1.00 40.72 104 MET A O 1
#

pLDDT: mean 81.95, std 11.06, range [40.72, 93.69]

Radius of gyration: 17.23 Å; Cα contacts (8 Å, |Δi|>4): 142; chains: 1; bounding box: 57×17×38 Å

Mean predicted aligned error: 8.68 Å

Nearest PDB structures (foldseek):
  6y2q-assembly1_B  TM=6.769E-01  e=2.906E+00  Escherichia coli K-12
  5gwp-assembly2_D  TM=5.026E-01  e=2.104E+00  Oryza sativa
  3w55-assembly1_A  TM=5.985E-01  e=2.906E+00  Homo sapiens
  2ol6-assembly1_O  TM=6.320E-01  e=5.198E+00  Borreliella burgdorferi

Secondary structure (DSSP, 8-state):
-HHHHHHHHHHHHHHHHHHHHHTT---SS---HHHHHHHHHHHHHHT--HHHHHH--EEEEEEEETTEEEEEEE-TTS-EEEEEEEETTTEEEEEEESS-----